Protein AF-A0A5Q2RJ73-F1 (afdb_monomer_lite)

Secondary structure (DSSP, 8-state):
-PPPPPP-PPPPPHHHHHHTSPPHHHHHHHHH--TTHHHHHHHHHHTT---EEEEETT-SSS-HHHHHHHHHHHTPEEEEETT--TTHHHH-TTHHHHHHHHHHTTHHHHHHHTT-SS-GGGGS-TT-THHHHTSTT-----------EEEEPPTT------

Organism: NCBI:txid2789776

Structu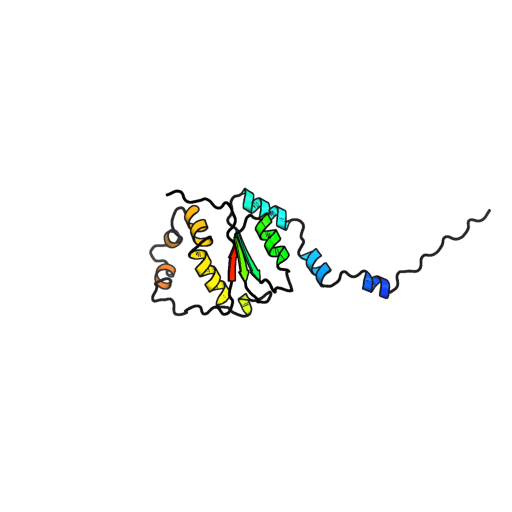re (mmCIF, N/CA/C/O backbone):
data_AF-A0A5Q2RJ73-F1
#
_entry.id   AF-A0A5Q2RJ73-F1
#
loop_
_atom_site.group_PDB
_atom_site.id
_atom_site.type_symbol
_atom_site.label_atom_id
_atom_site.label_alt_i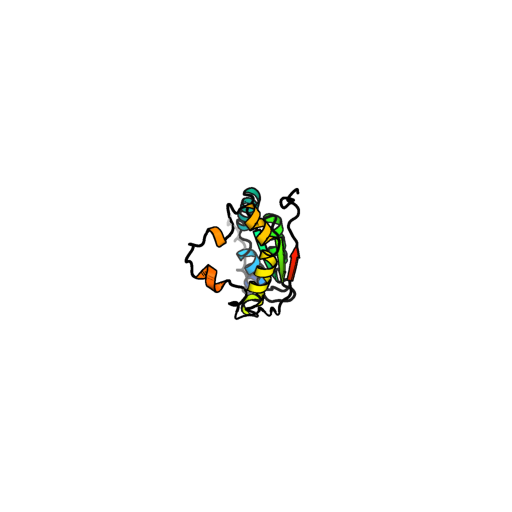d
_atom_site.label_comp_id
_atom_site.label_asym_id
_atom_site.label_entity_id
_atom_site.label_seq_id
_atom_site.pdbx_PDB_ins_code
_atom_site.Cartn_x
_atom_site.Cartn_y
_atom_site.Cartn_z
_atom_site.occupancy
_atom_site.B_iso_or_equiv
_atom_site.auth_seq_id
_atom_site.auth_comp_id
_atom_site.auth_asym_id
_atom_site.auth_atom_id
_atom_site.pdbx_PDB_model_num
ATOM 1 N N . MET A 1 1 ? 6.912 58.908 -46.996 1.00 45.75 1 MET A N 1
ATOM 2 C CA . MET A 1 1 ? 7.470 58.265 -45.788 1.00 45.75 1 MET A CA 1
ATOM 3 C C . MET A 1 1 ? 6.851 56.877 -45.712 1.00 45.75 1 MET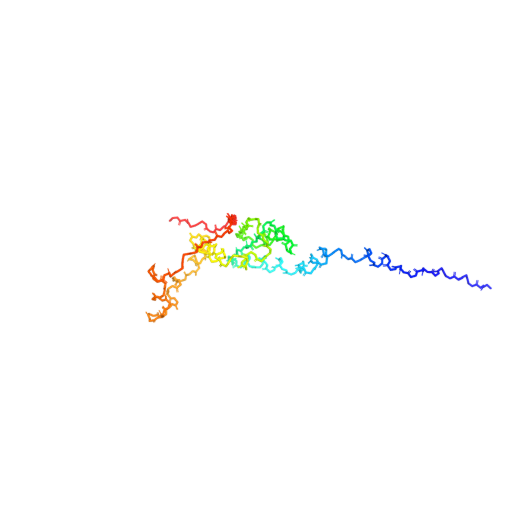 A C 1
ATOM 5 O O . MET A 1 1 ? 5.671 56.775 -45.414 1.00 45.75 1 MET A O 1
ATOM 9 N N . THR A 1 2 ? 7.576 55.846 -46.139 1.00 44.38 2 THR A N 1
ATOM 10 C CA . THR A 1 2 ? 7.069 54.466 -46.273 1.00 44.38 2 THR A CA 1
ATOM 11 C C . THR A 1 2 ? 7.603 53.639 -45.098 1.00 44.38 2 THR A C 1
ATOM 13 O O . THR A 1 2 ? 8.807 53.716 -44.849 1.00 44.38 2 THR A O 1
ATOM 16 N N . PRO A 1 3 ? 6.771 52.898 -44.342 1.00 53.66 3 PRO A N 1
ATOM 17 C CA . PRO A 1 3 ? 7.258 52.113 -43.210 1.00 53.66 3 PRO A CA 1
ATOM 18 C C . PRO A 1 3 ? 8.069 50.899 -43.683 1.00 53.66 3 PRO A C 1
ATOM 20 O O . PRO A 1 3 ? 7.736 50.262 -44.682 1.00 53.66 3 PRO A O 1
ATOM 23 N N . ALA A 1 4 ? 9.153 50.604 -42.962 1.00 60.66 4 ALA A N 1
ATOM 24 C CA . ALA A 1 4 ? 10.027 49.463 -43.217 1.00 60.66 4 ALA A CA 1
ATOM 25 C C . ALA A 1 4 ? 9.309 48.125 -42.926 1.00 60.66 4 ALA A C 1
ATOM 27 O O . ALA A 1 4 ? 8.481 48.070 -42.012 1.00 60.66 4 ALA A O 1
ATOM 28 N N . PRO A 1 5 ? 9.614 47.042 -43.666 1.00 56.16 5 PRO A N 1
ATOM 29 C CA . PRO A 1 5 ? 8.984 45.743 -43.451 1.00 56.16 5 PRO A CA 1
ATOM 30 C C . PRO A 1 5 ? 9.424 45.116 -42.119 1.00 56.16 5 PRO A C 1
ATOM 32 O O . PRO A 1 5 ? 10.607 45.120 -41.776 1.00 56.16 5 PRO A O 1
ATOM 35 N N . SER A 1 6 ? 8.468 44.561 -41.369 1.00 62.06 6 SER A N 1
ATOM 36 C CA . SER A 1 6 ? 8.733 43.810 -40.136 1.00 62.06 6 SER A CA 1
ATOM 37 C C . SER A 1 6 ? 9.515 42.518 -40.423 1.00 62.06 6 SER A C 1
ATOM 39 O O . SER A 1 6 ? 9.253 41.869 -41.438 1.00 62.06 6 SER A O 1
ATOM 41 N N . PRO A 1 7 ? 10.444 42.101 -39.541 1.00 55.81 7 PRO A N 1
ATOM 42 C CA . PRO A 1 7 ? 11.188 40.863 -39.733 1.00 55.81 7 PRO A CA 1
ATOM 43 C C . PRO A 1 7 ? 10.255 39.654 -39.589 1.00 55.81 7 PRO A C 1
ATOM 45 O O . PRO A 1 7 ? 9.626 39.453 -38.550 1.00 55.81 7 PRO A O 1
ATOM 48 N N . ALA A 1 8 ? 10.170 38.842 -40.642 1.00 60.22 8 ALA A N 1
ATOM 49 C CA . ALA A 1 8 ? 9.478 37.562 -40.611 1.00 60.22 8 ALA A CA 1
ATOM 50 C C . ALA A 1 8 ? 10.304 36.567 -39.784 1.00 60.22 8 ALA A C 1
ATOM 52 O O . ALA A 1 8 ? 11.406 36.186 -40.180 1.00 60.22 8 ALA A O 1
ATOM 53 N N . TRP A 1 9 ? 9.787 36.158 -38.625 1.00 64.19 9 TRP A N 1
ATOM 54 C CA . TRP A 1 9 ? 10.403 35.092 -37.841 1.00 64.19 9 TRP A CA 1
ATOM 55 C C . TRP A 1 9 ? 10.222 33.764 -38.590 1.00 64.19 9 TRP A C 1
ATOM 57 O O . TRP A 1 9 ? 9.088 33.439 -38.959 1.00 64.19 9 TRP A O 1
ATOM 67 N N . PRO A 1 10 ? 11.290 32.990 -38.855 1.00 72.00 10 PRO A N 1
ATOM 68 C CA . PRO A 1 10 ? 11.139 31.707 -39.524 1.00 72.00 10 PRO A CA 1
ATOM 69 C C . PRO A 1 10 ? 10.312 30.758 -38.642 1.00 72.00 10 PRO A C 1
ATOM 71 O O . PRO A 1 10 ? 10.486 30.751 -37.418 1.00 72.00 10 PRO A O 1
ATOM 74 N N . PRO A 1 11 ? 9.403 29.954 -39.222 1.00 63.59 11 PRO A N 1
ATOM 75 C CA . PRO A 1 11 ? 8.636 28.995 -38.442 1.00 63.59 11 PRO A CA 1
ATOM 76 C C . PRO A 1 11 ? 9.588 27.987 -37.775 1.00 63.59 11 PRO A C 1
ATOM 78 O O . PRO A 1 11 ? 10.583 27.594 -38.389 1.00 63.59 11 PRO A O 1
ATOM 81 N N . PRO A 1 12 ? 9.296 27.549 -36.536 1.00 66.81 12 PRO A N 1
ATOM 82 C CA . PRO A 1 12 ? 10.148 26.609 -35.820 1.00 66.81 12 PRO A CA 1
ATOM 83 C C . PRO A 1 12 ? 10.324 25.325 -36.630 1.00 66.81 12 PRO A C 1
ATOM 85 O O . PRO A 1 12 ? 9.349 24.763 -37.150 1.00 66.81 12 PRO A O 1
ATOM 88 N N . SER A 1 13 ? 11.574 24.872 -36.722 1.00 76.19 13 SER A N 1
ATOM 89 C CA . SER A 1 13 ? 11.938 23.685 -37.486 1.00 76.19 13 SER A CA 1
ATOM 90 C C . SER A 1 13 ? 11.374 22.419 -36.832 1.00 76.19 13 SER A C 1
ATOM 92 O O . SER A 1 13 ? 11.052 22.393 -35.642 1.00 76.19 13 SER A O 1
ATOM 94 N N . LEU A 1 14 ? 11.278 21.330 -37.598 1.00 59.94 14 LEU A N 1
ATOM 95 C CA . LEU A 1 14 ? 10.864 20.023 -37.071 1.00 59.94 14 LEU A CA 1
ATOM 96 C C . LEU A 1 14 ? 11.743 19.584 -35.879 1.00 59.94 14 LEU A C 1
ATOM 98 O O . LEU A 1 14 ? 11.241 19.008 -34.918 1.00 59.94 14 LEU A O 1
ATOM 102 N N . GLY A 1 15 ? 13.040 19.913 -35.914 1.00 69.56 15 GLY A N 1
ATOM 103 C CA . GLY A 1 15 ? 13.981 19.633 -34.829 1.00 69.56 15 GLY A CA 1
ATOM 104 C C . GLY A 1 15 ? 13.713 20.447 -33.561 1.00 69.56 15 GLY A C 1
ATOM 105 O O . GLY A 1 15 ? 13.882 19.929 -32.460 1.00 69.56 15 GLY A O 1
ATOM 106 N N . ASP A 1 16 ? 13.236 21.686 -33.697 1.00 69.06 16 ASP A N 1
ATOM 107 C CA . ASP A 1 16 ? 12.844 22.513 -32.548 1.00 69.06 16 ASP A CA 1
ATOM 108 C C . ASP A 1 16 ? 11.559 21.988 -31.907 1.00 69.06 16 ASP A C 1
ATOM 110 O O . ASP A 1 16 ? 11.456 21.946 -30.683 1.00 69.06 16 ASP A O 1
ATOM 114 N N . ARG A 1 17 ? 10.625 21.480 -32.723 1.00 58.91 17 ARG A N 1
ATOM 115 C CA . ARG A 1 17 ? 9.406 20.815 -32.236 1.00 58.91 17 ARG A CA 1
ATOM 116 C C . ARG A 1 17 ? 9.705 19.495 -31.524 1.00 58.91 17 ARG A C 1
ATOM 118 O O . ARG A 1 17 ? 9.077 19.194 -30.516 1.00 58.91 17 ARG A O 1
ATOM 125 N N . LEU A 1 18 ? 10.685 18.732 -32.012 1.00 56.47 18 LEU A N 1
ATOM 126 C CA . LEU A 1 18 ? 11.136 17.492 -31.373 1.00 56.47 18 LEU A CA 1
ATOM 127 C C . LEU A 1 18 ? 11.844 17.748 -30.034 1.00 56.47 18 LEU A C 1
ATOM 129 O O . LEU A 1 18 ? 11.658 16.973 -29.103 1.00 56.47 18 LEU A O 1
ATOM 133 N N . ARG A 1 19 ? 12.605 18.844 -29.904 1.00 62.59 19 ARG A N 1
ATOM 134 C CA . ARG A 1 19 ? 13.234 19.248 -28.630 1.00 62.59 19 ARG A CA 1
ATOM 135 C C . ARG A 1 19 ? 12.259 19.880 -27.634 1.00 62.59 19 ARG A C 1
ATOM 137 O O . ARG A 1 19 ? 12.551 19.882 -26.443 1.00 62.59 19 ARG A O 1
ATOM 144 N N . SER A 1 20 ? 11.125 20.407 -28.100 1.00 61.09 20 SER A N 1
ATOM 145 C CA . SER A 1 20 ? 10.063 20.931 -27.232 1.00 61.09 20 SER A CA 1
ATOM 146 C C . SER A 1 20 ? 9.085 19.866 -26.736 1.00 61.09 20 SER A C 1
ATOM 148 O O . SER A 1 20 ? 8.243 20.172 -25.894 1.00 61.09 20 SER A O 1
ATOM 150 N N . LEU A 1 21 ? 9.150 18.637 -27.262 1.00 51.84 21 LEU A N 1
ATOM 151 C CA . LEU A 1 21 ? 8.362 17.539 -26.716 1.00 51.84 21 LEU A CA 1
ATOM 152 C C . LEU A 1 21 ? 8.941 17.184 -25.341 1.00 51.84 21 LEU A C 1
ATOM 154 O O . LEU A 1 21 ? 10.139 16.893 -25.256 1.00 51.84 21 LEU A O 1
ATOM 158 N N . PRO A 1 22 ? 8.137 17.210 -24.262 1.00 53.84 22 PRO A N 1
ATOM 159 C CA . PRO A 1 22 ? 8.598 16.708 -22.980 1.00 53.84 22 PRO A CA 1
ATOM 160 C C . PRO A 1 22 ? 9.088 15.275 -23.186 1.00 53.84 22 PRO A C 1
ATOM 162 O O . PRO A 1 22 ? 8.451 14.486 -23.889 1.00 53.84 22 PRO A O 1
ATOM 165 N N . SER A 1 23 ? 10.247 14.949 -22.608 1.00 61.66 23 SER A N 1
ATOM 166 C CA . SER A 1 23 ? 10.738 13.575 -22.614 1.00 61.66 23 SER A CA 1
ATOM 167 C C . SER A 1 23 ? 9.616 12.656 -22.115 1.00 61.66 23 SER A C 1
ATOM 169 O O . SER A 1 23 ? 8.826 13.062 -21.262 1.00 61.66 23 SER A O 1
ATOM 171 N N . LEU A 1 24 ? 9.503 11.435 -22.646 1.00 53.59 24 LEU A N 1
ATOM 172 C CA . LEU A 1 24 ? 8.465 10.484 -22.215 1.00 53.59 24 LEU A CA 1
ATOM 173 C C . LEU A 1 24 ? 8.318 10.390 -20.675 1.00 53.59 24 LEU A C 1
ATOM 175 O O . LEU A 1 24 ? 7.180 10.385 -20.209 1.00 53.59 24 LEU A O 1
ATOM 179 N N . PRO A 1 25 ? 9.406 10.448 -19.872 1.00 55.19 25 PRO A N 1
ATOM 180 C CA . PRO A 1 25 ? 9.312 10.588 -18.418 1.00 55.19 25 PRO A CA 1
ATOM 181 C C . PRO A 1 25 ? 8.595 11.865 -17.950 1.00 55.19 25 PRO A C 1
ATOM 183 O O . PRO A 1 25 ? 7.737 11.796 -17.082 1.00 55.19 25 PRO A O 1
ATOM 186 N N . ALA A 1 26 ? 8.894 13.032 -18.525 1.00 53.62 26 ALA A N 1
ATOM 187 C CA . ALA A 1 26 ? 8.282 14.309 -18.151 1.00 53.62 26 ALA A CA 1
ATOM 188 C C . ALA A 1 26 ? 6.798 14.406 -18.543 1.00 53.62 26 ALA A C 1
ATOM 190 O O . ALA A 1 26 ? 6.006 14.981 -17.800 1.00 53.62 26 ALA A O 1
ATOM 191 N N . ALA A 1 27 ? 6.405 13.823 -19.679 1.00 50.75 27 ALA A N 1
ATOM 192 C CA . ALA A 1 27 ? 5.003 13.758 -20.090 1.00 50.75 27 ALA A CA 1
ATOM 193 C C . ALA A 1 27 ? 4.178 12.857 -19.150 1.00 50.75 27 ALA A C 1
ATOM 195 O O . ALA A 1 27 ? 3.065 13.218 -18.766 1.00 50.75 27 ALA A O 1
ATOM 196 N N . PHE A 1 28 ? 4.746 11.726 -18.713 1.00 54.34 28 PHE A N 1
ATOM 197 C CA . PHE A 1 28 ? 4.137 10.860 -17.698 1.00 54.34 28 PHE A CA 1
ATOM 198 C C . PHE A 1 28 ? 4.064 11.543 -16.326 1.00 54.34 28 PHE A C 1
ATOM 200 O O . PHE A 1 28 ? 3.003 11.551 -15.708 1.00 54.34 28 PHE A O 1
ATOM 207 N N . VAL A 1 29 ? 5.142 12.199 -15.885 1.00 54.62 29 VAL A N 1
ATOM 208 C CA . VAL A 1 29 ? 5.180 12.974 -14.631 1.00 54.62 29 VAL A CA 1
ATOM 209 C C . VAL A 1 29 ? 4.140 14.096 -14.623 1.00 54.62 29 VAL A C 1
ATOM 211 O O . VAL A 1 29 ? 3.449 14.267 -13.625 1.00 54.62 29 VAL A O 1
ATOM 214 N N . ALA A 1 30 ? 3.972 14.831 -15.725 1.00 50.47 30 ALA A N 1
ATOM 215 C CA . ALA A 1 30 ? 2.964 15.889 -15.827 1.00 50.47 30 ALA A CA 1
ATOM 216 C C . ALA A 1 30 ? 1.519 15.355 -15.840 1.00 50.47 30 ALA A C 1
ATOM 218 O O . ALA A 1 30 ? 0.608 16.063 -15.428 1.00 50.47 30 ALA A O 1
ATOM 219 N N . THR A 1 31 ? 1.312 14.115 -16.295 1.00 48.09 31 THR A N 1
ATOM 220 C CA . THR A 1 31 ? -0.010 13.462 -16.324 1.00 48.09 31 THR A CA 1
ATOM 221 C C . THR A 1 31 ? -0.365 12.831 -14.972 1.00 48.09 31 THR A C 1
ATOM 223 O O . THR A 1 31 ? -1.530 12.805 -14.591 1.00 48.09 31 THR A O 1
ATOM 226 N N . ILE A 1 32 ? 0.634 12.340 -14.232 1.00 51.16 32 ILE A N 1
ATOM 227 C CA . ILE A 1 32 ? 0.468 11.742 -12.895 1.00 51.16 32 ILE A CA 1
ATOM 228 C C . ILE A 1 32 ? 0.445 12.819 -11.800 1.00 51.16 32 ILE A C 1
ATOM 230 O O . ILE A 1 32 ? -0.219 12.650 -10.779 1.00 51.16 32 ILE A O 1
ATOM 234 N N . GLY A 1 33 ? 1.122 13.948 -12.021 1.00 51.75 33 GLY A N 1
ATOM 235 C CA . GLY A 1 33 ? 1.070 15.140 -11.179 1.00 51.75 33 GLY A CA 1
ATOM 236 C C . GLY A 1 33 ? -0.231 15.923 -11.346 1.00 51.75 33 GLY A C 1
ATOM 237 O O . GLY A 1 33 ? -0.195 17.117 -11.636 1.00 51.75 33 GLY A O 1
ATOM 238 N N . ASP A 1 34 ? -1.384 15.272 -11.187 1.00 53.00 34 ASP A N 1
ATOM 239 C CA . ASP A 1 34 ? -2.638 15.999 -11.010 1.00 53.00 34 ASP A CA 1
ATOM 240 C C . ASP A 1 34 ? -2.553 16.781 -9.692 1.00 53.00 34 ASP A C 1
ATOM 242 O O . ASP A 1 34 ? -2.455 16.202 -8.610 1.00 53.00 34 ASP A O 1
ATOM 246 N N . GLN A 1 35 ? -2.587 18.112 -9.772 1.00 51.03 35 GLN A N 1
ATOM 247 C CA . GLN A 1 35 ? -2.404 19.025 -8.635 1.00 51.03 35 GLN A CA 1
ATOM 248 C C . GLN A 1 35 ? -3.490 18.888 -7.539 1.00 51.03 35 GLN A C 1
ATOM 250 O O . GLN A 1 35 ? -3.441 19.591 -6.530 1.00 51.03 35 GLN A O 1
ATOM 255 N N . GLY A 1 36 ? -4.458 17.976 -7.697 1.00 60.75 36 GLY A N 1
ATOM 256 C CA . GLY A 1 36 ? -5.487 17.650 -6.710 1.00 60.75 36 GLY A CA 1
ATOM 257 C C . GLY A 1 36 ? -5.221 16.411 -5.843 1.00 60.75 36 GLY A C 1
ATOM 258 O O . GLY A 1 36 ? -5.893 16.254 -4.819 1.00 60.75 36 GLY A O 1
ATOM 259 N N . SER A 1 37 ? -4.274 15.529 -6.195 1.00 74.50 37 SER A N 1
ATOM 260 C CA . SER A 1 37 ? -4.041 14.281 -5.442 1.00 74.50 37 SER A CA 1
ATOM 261 C C . SER A 1 37 ? -3.568 14.562 -4.017 1.00 74.50 37 SER A C 1
ATOM 263 O O . SER A 1 37 ? -4.140 14.052 -3.055 1.00 74.50 37 SER A O 1
ATOM 265 N N . ASP A 1 38 ? -2.599 15.459 -3.864 1.00 83.88 38 ASP A N 1
ATOM 266 C CA . ASP A 1 38 ? -2.038 15.828 -2.568 1.00 83.88 38 ASP A CA 1
ATOM 267 C C . ASP A 1 38 ? -3.069 16.471 -1.638 1.00 83.88 38 ASP A C 1
ATOM 269 O O . ASP A 1 38 ? -3.049 16.243 -0.428 1.00 83.88 38 ASP A O 1
ATOM 273 N N . GLN A 1 39 ? -3.984 17.279 -2.185 1.00 87.62 39 GLN A N 1
ATOM 274 C CA . GLN A 1 39 ? -5.056 17.882 -1.396 1.00 87.62 39 GLN A CA 1
ATOM 275 C C . GLN A 1 39 ? -6.020 16.812 -0.873 1.00 87.62 39 GLN A C 1
ATOM 277 O O . GLN A 1 39 ? -6.409 16.865 0.291 1.00 87.62 39 GLN A O 1
ATOM 282 N N . ARG A 1 40 ? -6.362 15.813 -1.696 1.00 91.00 40 ARG A N 1
ATOM 283 C CA . ARG A 1 40 ? -7.204 14.682 -1.275 1.00 91.00 40 ARG A CA 1
ATOM 284 C C . ARG A 1 40 ? -6.505 13.815 -0.229 1.00 91.00 40 ARG A C 1
ATOM 286 O O . ARG A 1 40 ? -7.136 13.437 0.750 1.00 91.00 40 ARG A O 1
ATOM 293 N N . LEU A 1 41 ? -5.209 13.552 -0.391 1.00 92.69 41 LEU A N 1
ATOM 294 C CA . LEU A 1 41 ? -4.412 12.806 0.588 1.00 92.69 41 LEU A CA 1
ATOM 295 C C . LEU A 1 41 ? -4.337 13.539 1.934 1.00 92.69 41 LEU A C 1
ATOM 297 O O . LEU A 1 41 ? -4.552 12.930 2.979 1.00 92.69 41 LEU A O 1
ATOM 301 N N . ARG A 1 42 ? -4.131 14.862 1.916 1.00 93.75 42 ARG A N 1
ATOM 302 C CA . ARG A 1 42 ? -4.195 15.685 3.133 1.00 93.75 42 ARG A CA 1
ATOM 303 C C . ARG A 1 42 ? -5.585 15.674 3.770 1.00 93.75 42 ARG A C 1
ATOM 305 O O . ARG A 1 42 ? -5.673 15.563 4.986 1.00 93.75 42 ARG A O 1
ATOM 312 N N . ALA A 1 43 ? -6.651 15.710 2.973 1.00 93.69 43 ALA A N 1
ATOM 313 C CA . ALA A 1 43 ? -8.016 15.611 3.487 1.00 93.69 43 ALA A CA 1
ATOM 314 C C . ALA A 1 43 ? -8.290 14.252 4.162 1.00 93.69 43 ALA A C 1
ATOM 316 O O . ALA A 1 43 ? -8.936 14.215 5.206 1.00 93.69 43 ALA A O 1
ATOM 317 N N . LEU A 1 44 ? -7.764 13.143 3.622 1.00 92.00 44 LEU A N 1
ATOM 318 C CA . LEU A 1 44 ? -7.837 11.827 4.277 1.00 92.00 44 LEU A CA 1
ATOM 319 C C . LEU A 1 44 ? -7.131 11.842 5.636 1.00 92.00 44 LEU A C 1
ATOM 321 O O . LEU A 1 44 ? -7.691 11.361 6.620 1.00 92.00 44 LEU A O 1
ATOM 325 N N . ARG A 1 45 ? -5.943 12.453 5.702 1.00 93.06 45 ARG A N 1
ATOM 326 C CA . ARG A 1 45 ? -5.201 12.630 6.955 1.00 93.06 45 ARG A CA 1
ATOM 327 C C . ARG A 1 45 ? -5.989 13.441 7.981 1.00 93.06 45 ARG A C 1
ATOM 329 O O . ARG A 1 45 ? -6.107 13.026 9.127 1.00 93.06 45 ARG A O 1
ATOM 336 N N . GLU A 1 46 ? -6.530 14.589 7.574 1.00 93.75 46 GLU A N 1
ATOM 337 C CA . GLU A 1 46 ? -7.324 15.480 8.433 1.00 93.75 46 GLU A CA 1
ATOM 338 C C . GLU A 1 46 ? -8.604 14.804 8.941 1.00 93.75 46 GLU A C 1
ATOM 340 O O . GLU A 1 46 ? -8.991 14.997 10.091 1.00 93.75 46 GLU A O 1
ATOM 345 N N . ALA A 1 47 ? -9.222 13.956 8.118 1.00 91.00 47 ALA A N 1
ATOM 346 C CA . ALA A 1 47 ? -10.360 13.127 8.505 1.00 91.00 47 ALA A CA 1
ATOM 347 C C . ALA A 1 47 ? -9.969 11.909 9.367 1.00 91.00 47 ALA A C 1
ATOM 349 O O . ALA A 1 47 ? -10.842 11.137 9.767 1.00 91.00 47 ALA A O 1
ATOM 350 N N . GLY A 1 48 ? -8.676 11.709 9.640 1.00 88.06 48 GLY A N 1
ATOM 351 C CA . GLY A 1 48 ? -8.169 10.566 10.388 1.00 88.06 48 GLY A CA 1
ATOM 352 C C . GLY A 1 48 ? -8.457 9.237 9.693 1.00 88.06 48 GLY A C 1
ATOM 353 O O . GLY A 1 4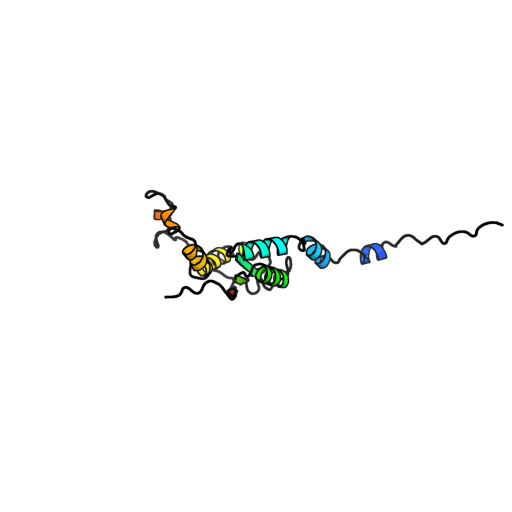8 ? -8.733 8.252 10.373 1.00 88.06 48 GLY A O 1
ATOM 354 N N . VAL A 1 49 ? -8.455 9.186 8.360 1.00 88.56 49 VAL A N 1
ATOM 355 C CA . VAL A 1 49 ? -8.607 7.938 7.600 1.00 88.56 49 VAL A CA 1
ATOM 356 C C . VAL A 1 49 ? -7.238 7.253 7.501 1.00 88.56 49 VAL A C 1
ATOM 358 O O . VAL A 1 49 ? -6.296 7.884 7.027 1.00 88.56 49 VAL A O 1
ATOM 361 N N . PRO A 1 50 ? -7.089 5.982 7.919 1.00 88.56 50 PRO A N 1
ATOM 362 C CA . PRO A 1 50 ? -5.849 5.235 7.740 1.00 88.56 50 PRO A CA 1
ATOM 363 C C . PRO A 1 50 ? -5.572 5.032 6.262 1.00 88.56 50 PRO A C 1
ATOM 365 O O . PRO A 1 50 ? -6.449 4.605 5.511 1.00 88.56 50 PRO A O 1
ATOM 368 N N . VAL A 1 51 ? -4.338 5.304 5.860 1.00 92.31 51 VAL A N 1
ATOM 369 C CA . VAL A 1 51 ? -3.884 5.103 4.490 1.00 92.31 51 VAL A CA 1
ATOM 370 C C . VAL A 1 51 ? -2.635 4.237 4.526 1.00 92.31 51 VAL A C 1
ATOM 372 O O . VAL A 1 51 ? -1.752 4.428 5.364 1.00 92.31 51 VAL A O 1
ATOM 375 N N . ILE A 1 52 ? -2.576 3.289 3.598 1.00 93.56 52 ILE A N 1
ATOM 376 C CA . ILE A 1 52 ? -1.392 2.487 3.312 1.00 93.56 52 ILE A CA 1
ATOM 377 C C . ILE A 1 52 ? -1.029 2.751 1.857 1.00 93.56 52 ILE A C 1
ATOM 379 O O . ILE A 1 52 ? -1.876 2.635 0.971 1.00 93.56 52 ILE A O 1
ATOM 383 N N . VAL A 1 53 ? 0.221 3.125 1.611 1.00 95.06 53 VAL A N 1
ATOM 384 C CA . VAL A 1 53 ? 0.764 3.321 0.266 1.00 95.06 53 VAL A CA 1
ATOM 385 C C . VAL A 1 53 ? 1.698 2.157 -0.023 1.00 95.06 53 VAL A C 1
ATOM 387 O O . VAL A 1 53 ? 2.744 2.059 0.601 1.00 95.06 53 VAL A O 1
ATOM 390 N N . GLY A 1 54 ? 1.328 1.272 -0.947 1.00 94.38 54 GLY A N 1
ATOM 391 C CA . GLY A 1 54 ? 2.185 0.175 -1.403 1.00 94.38 54 GLY A CA 1
ATOM 392 C C . GLY A 1 54 ? 2.839 0.513 -2.737 1.00 94.38 54 GLY A C 1
ATOM 393 O O . GLY A 1 54 ? 2.126 0.816 -3.693 1.00 94.38 54 GLY A O 1
ATOM 394 N N . HIS A 1 55 ? 4.170 0.469 -2.821 1.00 96.50 55 HIS A N 1
ATOM 395 C CA . HIS A 1 55 ? 4.889 0.806 -4.053 1.00 96.50 55 HIS A CA 1
ATOM 396 C C . HIS A 1 55 ? 6.211 0.065 -4.197 1.00 96.50 55 HIS A C 1
ATOM 398 O O . HIS A 1 55 ? 6.877 -0.196 -3.202 1.00 96.50 55 HIS A O 1
ATOM 404 N N . SER A 1 56 ? 6.651 -0.218 -5.427 1.00 96.00 56 SER A N 1
ATOM 405 C CA . SER A 1 56 ? 7.982 -0.799 -5.628 1.00 96.00 56 SER A CA 1
ATOM 406 C C . SER A 1 56 ? 9.079 0.253 -5.800 1.00 96.00 56 SER A C 1
ATOM 408 O O . SER A 1 56 ? 8.908 1.252 -6.498 1.00 96.00 56 SER A O 1
ATOM 410 N N . ASN A 1 57 ? 10.258 0.004 -5.222 1.00 94.75 57 ASN A N 1
ATOM 411 C CA . ASN A 1 57 ? 11.417 0.890 -5.368 1.00 94.75 57 ASN A CA 1
ATOM 412 C C . ASN A 1 57 ? 12.090 0.845 -6.757 1.00 94.75 57 ASN A C 1
ATOM 414 O O . ASN A 1 57 ? 12.962 1.675 -7.025 1.00 94.75 57 ASN A O 1
ATOM 418 N N . ARG A 1 58 ? 11.690 -0.076 -7.647 1.00 94.44 58 ARG A N 1
ATOM 419 C CA . ARG A 1 58 ? 12.171 -0.167 -9.041 1.00 94.44 58 ARG A CA 1
ATOM 420 C C . ARG A 1 58 ? 11.091 0.090 -10.092 1.00 94.44 58 ARG A C 1
ATOM 422 O O . ARG A 1 58 ? 11.316 -0.157 -11.276 1.00 94.44 58 ARG A O 1
ATOM 429 N N . ASP A 1 59 ? 9.953 0.640 -9.686 1.00 92.25 59 ASP A N 1
ATOM 430 C CA . ASP A 1 59 ? 8.902 1.037 -10.614 1.00 92.25 59 ASP A CA 1
ATOM 431 C C . ASP A 1 59 ? 9.370 2.182 -11.539 1.00 92.25 59 ASP A C 1
ATOM 433 O O . ASP A 1 59 ? 9.720 3.281 -11.098 1.00 92.25 59 ASP A O 1
ATOM 437 N N . LEU A 1 60 ? 9.383 1.897 -12.844 1.00 88.25 60 LEU A N 1
ATOM 438 C CA . LEU A 1 60 ? 9.766 2.839 -13.898 1.00 88.25 60 LEU A CA 1
ATOM 439 C C . LEU A 1 60 ? 8.573 3.585 -14.509 1.00 88.25 60 LEU A C 1
ATOM 441 O O . LEU A 1 60 ? 8.784 4.594 -15.184 1.00 88.25 60 LEU A O 1
ATOM 445 N N . ALA A 1 61 ? 7.347 3.104 -14.293 1.00 86.62 61 ALA A N 1
ATOM 446 C CA . ALA A 1 61 ? 6.126 3.753 -14.758 1.00 86.62 61 ALA A CA 1
ATOM 447 C C . ALA A 1 61 ? 5.721 4.886 -13.810 1.00 86.62 61 ALA A C 1
ATOM 449 O O . ALA A 1 61 ? 5.406 5.988 -14.259 1.00 86.62 61 ALA A O 1
ATOM 450 N N . ILE A 1 62 ? 5.792 4.633 -12.500 1.00 84.69 62 ILE A N 1
ATOM 451 C CA . ILE A 1 62 ? 5.565 5.632 -11.457 1.00 84.69 62 ILE A CA 1
ATOM 452 C C . ILE A 1 62 ? 6.741 5.591 -10.493 1.00 84.69 62 ILE A C 1
ATOM 454 O O . ILE A 1 62 ? 6.978 4.607 -9.802 1.00 84.69 62 ILE A O 1
ATOM 458 N N . TRP A 1 63 ? 7.507 6.674 -10.438 1.00 89.88 63 TRP A N 1
ATOM 459 C CA . TRP A 1 63 ? 8.741 6.667 -9.664 1.00 89.88 63 TRP A CA 1
ATOM 460 C C . TRP A 1 63 ? 8.473 6.638 -8.157 1.00 89.88 63 TRP A C 1
ATOM 462 O O . TRP A 1 63 ? 7.624 7.367 -7.643 1.00 89.88 63 TRP A O 1
ATOM 472 N N . TYR A 1 64 ? 9.288 5.866 -7.437 1.00 91.88 64 TYR A N 1
ATOM 473 C CA . TYR A 1 64 ? 9.213 5.699 -5.983 1.00 91.88 64 TYR A CA 1
ATOM 474 C C . TYR A 1 64 ? 9.128 7.007 -5.157 1.00 91.88 64 TYR A C 1
ATOM 476 O O . TYR A 1 64 ? 8.379 7.038 -4.177 1.00 91.88 64 TYR A O 1
ATOM 484 N N . PRO A 1 65 ? 9.785 8.131 -5.524 1.00 92.12 65 PRO A N 1
ATOM 485 C CA . PRO A 1 65 ? 9.604 9.399 -4.815 1.00 92.12 65 PRO A CA 1
ATOM 486 C C . PRO A 1 65 ? 8.158 9.914 -4.777 1.00 92.12 65 PRO A C 1
ATOM 488 O O . PRO A 1 65 ? 7.794 10.574 -3.805 1.00 92.12 65 PRO A O 1
ATOM 491 N N . PHE A 1 66 ? 7.322 9.598 -5.774 1.00 90.75 66 PHE A N 1
ATOM 492 C CA . PHE A 1 66 ? 5.903 9.969 -5.746 1.00 90.75 66 PHE A CA 1
ATOM 493 C C . PHE A 1 66 ? 5.140 9.198 -4.672 1.00 90.75 66 PHE A C 1
ATOM 495 O O . PHE A 1 66 ? 4.347 9.798 -3.953 1.00 90.75 66 PHE A O 1
ATOM 502 N N . ALA A 1 67 ? 5.430 7.907 -4.494 1.00 92.62 67 ALA A N 1
ATOM 503 C CA . ALA A 1 67 ? 4.849 7.115 -3.413 1.00 92.62 67 ALA A CA 1
ATOM 504 C C . ALA A 1 67 ? 5.252 7.663 -2.037 1.00 92.62 67 ALA A C 1
ATOM 506 O O . ALA A 1 67 ? 4.402 7.830 -1.164 1.00 92.62 67 ALA A O 1
ATOM 507 N N . ARG A 1 68 ? 6.524 8.048 -1.866 1.00 93.75 68 ARG A N 1
ATOM 508 C CA . ARG A 1 68 ? 6.988 8.713 -0.637 1.00 93.75 68 ARG A CA 1
ATOM 509 C C . ARG A 1 68 ? 6.281 10.047 -0.391 1.00 93.75 68 ARG A C 1
ATOM 511 O O . ARG A 1 68 ? 5.887 10.329 0.737 1.00 93.75 68 ARG A O 1
ATOM 518 N N . GLY A 1 69 ? 6.110 10.859 -1.436 1.00 92.25 69 GLY A N 1
ATOM 519 C CA . GLY A 1 69 ? 5.373 12.123 -1.362 1.00 92.25 69 GLY A CA 1
ATOM 520 C C . GLY A 1 69 ? 3.909 11.919 -0.971 1.00 92.25 69 GLY A C 1
ATOM 521 O O . GLY A 1 69 ? 3.417 12.588 -0.064 1.00 92.25 69 GLY A O 1
ATOM 522 N N . ALA A 1 70 ? 3.246 10.936 -1.584 1.00 92.44 70 ALA A N 1
ATOM 523 C CA . ALA A 1 70 ? 1.873 10.571 -1.263 1.00 92.44 70 ALA A CA 1
ATOM 524 C C . ALA A 1 70 ? 1.735 10.086 0.188 1.00 92.44 70 ALA A C 1
ATOM 526 O O . ALA A 1 70 ? 0.836 10.533 0.904 1.00 92.44 70 ALA A O 1
ATOM 527 N N . ALA A 1 71 ? 2.659 9.236 0.647 1.00 93.75 71 ALA A N 1
ATOM 528 C CA . ALA A 1 71 ? 2.668 8.753 2.021 1.00 93.75 71 ALA A CA 1
ATOM 529 C C . ALA A 1 71 ? 2.844 9.901 3.026 1.00 93.75 71 ALA A C 1
ATOM 531 O O . ALA A 1 71 ? 2.083 10.002 3.987 1.00 93.75 71 ALA A O 1
ATOM 532 N N . ALA A 1 72 ? 3.765 10.832 2.761 1.00 93.06 72 ALA A N 1
ATOM 533 C CA . ALA A 1 72 ? 3.961 12.015 3.595 1.00 93.06 72 ALA A CA 1
ATOM 534 C C . ALA A 1 72 ? 2.729 12.944 3.607 1.00 93.06 72 ALA A C 1
ATOM 536 O O . ALA A 1 72 ? 2.333 13.447 4.662 1.00 93.06 72 ALA A O 1
ATOM 537 N N . ALA A 1 73 ? 2.091 13.161 2.452 1.00 92.44 73 ALA A N 1
ATOM 538 C CA . ALA A 1 73 ? 0.892 13.992 2.348 1.00 92.44 73 ALA A CA 1
ATOM 539 C C . ALA A 1 73 ? -0.286 13.405 3.144 1.00 92.44 73 ALA A C 1
ATOM 541 O O . ALA A 1 73 ? -0.994 14.153 3.823 1.00 92.44 73 ALA A O 1
ATOM 542 N N . ALA A 1 74 ? -0.457 12.082 3.101 1.00 92.56 74 ALA A N 1
ATOM 543 C CA . ALA A 1 74 ? -1.508 11.364 3.818 1.00 92.56 74 ALA A CA 1
ATOM 544 C C . ALA A 1 74 ? -1.171 11.034 5.283 1.00 92.56 74 ALA A C 1
ATOM 546 O O . ALA A 1 74 ? -2.071 10.660 6.027 1.00 92.56 74 ALA A O 1
ATOM 547 N N . GLY A 1 75 ? 0.089 11.159 5.717 1.00 93.19 75 GLY A N 1
ATOM 548 C CA . GLY A 1 75 ? 0.515 10.584 7.001 1.00 93.19 75 GLY A CA 1
ATOM 549 C C . GLY A 1 75 ? 0.295 9.066 7.030 1.00 93.19 75 GLY A C 1
ATOM 550 O O . GLY A 1 75 ? -0.228 8.536 8.004 1.00 93.19 75 GLY A O 1
ATOM 551 N N . ALA A 1 76 ? 0.598 8.399 5.916 1.00 93.25 76 ALA A N 1
ATOM 552 C CA . ALA A 1 76 ? 0.301 6.992 5.669 1.00 93.25 76 ALA A CA 1
ATOM 553 C C . ALA A 1 76 ? 1.454 6.066 6.072 1.00 93.25 76 ALA A C 1
ATOM 555 O O . ALA A 1 76 ? 2.616 6.471 6.047 1.00 93.25 76 ALA A O 1
ATOM 556 N N . THR A 1 77 ? 1.133 4.796 6.334 1.00 94.94 77 THR A N 1
ATOM 557 C CA . THR A 1 77 ? 2.134 3.720 6.335 1.00 94.94 77 THR A CA 1
ATOM 558 C C . THR A 1 77 ? 2.609 3.493 4.898 1.00 94.94 77 THR A C 1
ATOM 560 O O . THR A 1 77 ? 1.788 3.301 3.997 1.00 94.94 77 THR A O 1
ATOM 563 N N . LEU A 1 78 ? 3.922 3.508 4.671 1.00 96.00 78 LEU A N 1
ATOM 564 C CA . LEU A 1 78 ? 4.531 3.216 3.374 1.00 96.00 78 LEU A CA 1
ATOM 565 C C . LEU A 1 78 ? 5.028 1.769 3.358 1.00 96.00 78 LEU A C 1
ATOM 567 O O . LEU A 1 78 ? 5.809 1.365 4.214 1.00 96.00 78 LEU A O 1
ATOM 571 N N . VAL A 1 79 ? 4.589 0.998 2.369 1.00 97.19 79 VAL A N 1
ATOM 572 C CA . VAL A 1 79 ? 5.047 -0.367 2.119 1.00 97.19 79 VAL A CA 1
ATOM 573 C C . VAL A 1 79 ? 5.859 -0.376 0.838 1.00 97.19 79 VAL A C 1
ATOM 575 O O . VAL A 1 79 ? 5.343 -0.069 -0.240 1.00 97.19 79 VAL A O 1
ATOM 578 N N . THR A 1 80 ? 7.134 -0.724 0.954 1.00 97.69 80 THR A N 1
ATOM 579 C CA . THR A 1 80 ? 8.061 -0.732 -0.176 1.00 97.69 80 THR A CA 1
ATOM 580 C C . THR A 1 80 ? 8.295 -2.150 -0.642 1.00 97.69 80 THR A C 1
ATOM 582 O O . THR A 1 80 ? 8.854 -2.944 0.101 1.00 97.69 80 THR A O 1
ATOM 585 N N . VAL A 1 81 ? 7.908 -2.464 -1.876 1.00 97.19 81 VAL A N 1
ATOM 586 C CA . VAL A 1 81 ? 8.185 -3.759 -2.508 1.00 97.19 81 VAL A CA 1
ATOM 587 C C . VAL A 1 81 ? 9.571 -3.723 -3.145 1.00 97.19 81 VAL A C 1
ATOM 589 O O . VAL A 1 81 ? 9.839 -2.938 -4.062 1.00 97.19 81 VAL A O 1
ATOM 592 N N . ASP A 1 82 ? 10.465 -4.579 -2.672 1.00 96.19 82 ASP A N 1
ATOM 593 C CA . ASP A 1 82 ? 11.870 -4.555 -3.050 1.00 96.19 82 ASP A CA 1
ATOM 594 C C . ASP A 1 82 ? 12.109 -5.133 -4.444 1.00 96.19 82 ASP A C 1
ATOM 596 O O . ASP A 1 82 ? 11.841 -6.300 -4.729 1.00 96.19 82 ASP A O 1
ATOM 600 N N . GLY A 1 83 ? 12.697 -4.315 -5.315 1.00 94.06 83 GLY A N 1
ATOM 601 C CA . GLY A 1 83 ? 13.279 -4.759 -6.575 1.00 94.06 83 GLY A CA 1
ATOM 602 C C . GLY A 1 83 ? 12.289 -5.110 -7.687 1.00 94.06 83 GLY A C 1
ATOM 603 O O . GLY A 1 83 ? 12.748 -5.557 -8.739 1.00 94.06 83 GLY A O 1
ATOM 604 N N . ALA A 1 84 ? 10.989 -4.912 -7.472 1.00 93.81 84 ALA A N 1
ATOM 605 C CA . ALA A 1 84 ? 9.923 -5.324 -8.379 1.00 93.81 84 ALA A CA 1
ATOM 606 C C . ALA A 1 84 ? 9.544 -4.255 -9.428 1.00 93.81 84 ALA A C 1
ATOM 608 O O . ALA A 1 84 ? 9.927 -3.087 -9.336 1.00 93.81 84 ALA A O 1
ATOM 609 N N . GLY A 1 85 ? 8.816 -4.665 -10.469 1.00 93.06 85 GLY A N 1
ATOM 610 C CA . GLY A 1 85 ? 8.287 -3.754 -11.486 1.00 93.06 85 GLY A CA 1
ATOM 611 C C . GLY A 1 85 ? 7.011 -3.025 -11.045 1.00 93.06 85 GLY A C 1
ATOM 612 O O . GLY A 1 85 ? 6.515 -3.202 -9.935 1.00 93.06 85 GLY A O 1
ATOM 613 N N . HIS A 1 86 ? 6.433 -2.224 -11.948 1.00 92.69 86 HIS A N 1
ATOM 614 C CA . HIS A 1 86 ? 5.141 -1.551 -11.722 1.00 92.69 86 HIS A CA 1
ATOM 615 C C . HIS A 1 86 ? 4.008 -2.550 -11.443 1.00 92.69 86 HIS A C 1
ATOM 617 O O . HIS A 1 86 ? 3.142 -2.332 -10.601 1.00 92.69 86 HIS A O 1
ATOM 623 N N . SER A 1 87 ? 4.028 -3.676 -12.156 1.00 92.69 87 SER A N 1
ATOM 624 C CA . SER A 1 87 ? 2.972 -4.686 -12.139 1.00 92.69 87 SER A CA 1
ATOM 625 C C . SER A 1 87 ? 3.367 -5.920 -11.330 1.00 92.69 87 SER A C 1
ATOM 627 O O . SER A 1 87 ? 2.965 -7.027 -11.670 1.00 92.69 87 SER A O 1
ATOM 629 N N . TRP A 1 88 ? 4.113 -5.734 -10.239 1.00 93.25 88 TRP A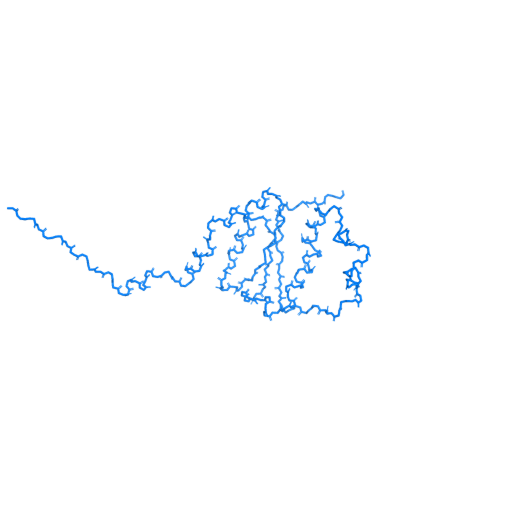 N 1
ATOM 630 C CA . TRP A 1 88 ? 4.585 -6.809 -9.356 1.00 93.25 88 TRP A CA 1
ATOM 631 C C . TRP A 1 88 ? 3.463 -7.732 -8.843 1.00 93.25 88 TRP A C 1
ATOM 633 O O . TRP A 1 88 ? 3.663 -8.924 -8.659 1.00 93.25 88 TRP A O 1
ATOM 643 N N . MET A 1 89 ? 2.242 -7.211 -8.702 1.00 91.69 89 MET A N 1
ATOM 644 C CA . MET A 1 89 ? 1.060 -7.996 -8.311 1.00 91.69 89 MET A CA 1
ATOM 645 C C . MET A 1 89 ? 0.603 -8.993 -9.390 1.00 91.69 89 MET A C 1
ATOM 647 O O . MET A 1 89 ? -0.087 -9.962 -9.090 1.00 91.69 89 MET A O 1
ATOM 651 N N . ILE A 1 90 ? 0.933 -8.720 -10.655 1.00 91.25 90 ILE A N 1
ATOM 652 C CA . ILE A 1 90 ? 0.677 -9.608 -11.798 1.00 91.25 90 ILE A CA 1
ATOM 653 C C . ILE A 1 90 ? 1.876 -10.539 -12.005 1.00 91.25 90 ILE A C 1
ATOM 655 O O . ILE A 1 90 ? 1.686 -11.689 -12.391 1.00 91.25 90 ILE A O 1
ATOM 659 N N . GLU A 1 91 ? 3.095 -10.045 -11.753 1.00 90.50 91 GLU A N 1
ATOM 660 C CA . GLU A 1 91 ? 4.328 -10.844 -11.801 1.00 90.50 91 GLU A CA 1
ATOM 661 C C . GLU A 1 91 ? 4.273 -12.015 -10.812 1.00 90.50 91 GLU A C 1
ATOM 663 O O . GLU A 1 91 ? 4.637 -13.132 -11.180 1.00 90.50 91 GLU A O 1
ATOM 668 N N . ASP A 1 92 ? 3.776 -11.769 -9.595 1.00 91.94 92 ASP A N 1
ATOM 669 C CA . ASP A 1 92 ? 3.542 -12.795 -8.583 1.00 91.94 92 ASP A CA 1
ATOM 670 C C . ASP A 1 92 ? 2.189 -12.591 -7.869 1.00 91.94 92 ASP A C 1
ATOM 672 O O . ASP A 1 92 ? 2.067 -11.714 -7.003 1.00 91.94 92 ASP A O 1
ATOM 676 N N . PRO A 1 93 ? 1.162 -13.405 -8.187 1.00 90.06 93 PRO A N 1
ATOM 677 C CA . PRO A 1 93 ? -0.180 -13.248 -7.627 1.00 90.06 93 PRO A CA 1
ATOM 678 C C . PRO A 1 93 ? -0.250 -13.537 -6.119 1.00 90.06 93 PRO A C 1
ATOM 680 O O . PRO A 1 93 ? -1.230 -13.156 -5.477 1.00 90.06 93 PRO A O 1
ATOM 683 N N . ASP A 1 94 ? 0.778 -14.167 -5.544 1.00 92.62 94 ASP A N 1
ATOM 684 C CA . ASP A 1 94 ? 0.853 -14.486 -4.116 1.00 92.62 94 ASP A CA 1
ATOM 685 C C . ASP A 1 94 ? 1.364 -13.324 -3.267 1.00 92.62 94 ASP A C 1
ATOM 687 O O . ASP A 1 94 ? 1.049 -13.244 -2.077 1.00 92.62 94 ASP A O 1
ATOM 691 N N . SER A 1 95 ? 2.120 -12.402 -3.866 1.00 93.25 95 SER A N 1
ATOM 692 C CA . SER A 1 95 ? 2.784 -11.323 -3.136 1.00 93.25 95 SER A CA 1
ATOM 693 C C . SER A 1 95 ? 1.811 -10.318 -2.531 1.00 93.25 95 SER A C 1
ATOM 695 O O . SER A 1 95 ? 1.948 -9.972 -1.360 1.00 93.25 95 SER A O 1
ATOM 697 N N . LEU A 1 96 ? 0.798 -9.863 -3.279 1.00 92.06 96 LEU A N 1
ATOM 698 C CA . LEU A 1 96 ? -0.163 -8.888 -2.746 1.00 92.06 96 LEU A CA 1
ATOM 699 C C . LEU A 1 96 ? -1.001 -9.473 -1.596 1.00 92.06 96 LEU A C 1
ATOM 701 O O . LEU A 1 96 ? -1.061 -8.835 -0.543 1.00 92.06 96 LEU A O 1
ATOM 705 N N . PRO A 1 97 ? -1.629 -10.658 -1.734 1.00 90.81 97 PRO A N 1
ATOM 706 C CA . PRO A 1 97 ? -2.363 -11.259 -0.626 1.00 90.81 97 PRO A CA 1
ATOM 707 C C . PRO A 1 97 ? -1.481 -11.523 0.596 1.00 90.81 97 PRO A C 1
ATOM 709 O O . PRO A 1 97 ? -1.952 -11.361 1.718 1.00 90.81 97 PRO A O 1
ATOM 712 N N . ALA A 1 98 ? -0.212 -11.902 0.403 1.00 91.56 98 ALA A N 1
ATOM 713 C CA . ALA A 1 98 ? 0.703 -12.163 1.513 1.00 91.56 98 ALA A CA 1
ATOM 714 C C . ALA A 1 98 ? 1.073 -10.877 2.258 1.00 91.56 98 ALA A C 1
ATOM 716 O O . ALA A 1 98 ? 1.016 -10.846 3.484 1.00 91.56 98 ALA A O 1
ATOM 717 N N . MET A 1 99 ? 1.362 -9.803 1.521 1.00 92.94 99 MET A N 1
ATOM 718 C CA . MET A 1 99 ? 1.596 -8.476 2.088 1.00 92.94 99 MET A CA 1
ATOM 719 C C . MET A 1 99 ? 0.360 -7.964 2.836 1.00 92.94 99 MET A C 1
ATOM 721 O O . MET A 1 99 ? 0.477 -7.458 3.946 1.00 92.94 99 MET A O 1
ATOM 725 N N . LEU A 1 100 ? -0.840 -8.122 2.266 1.00 90.06 100 LEU A N 1
ATOM 726 C CA . LEU A 1 100 ? -2.083 -7.741 2.942 1.00 90.06 100 LEU A CA 1
ATOM 727 C C . LEU A 1 100 ? -2.329 -8.560 4.211 1.00 90.06 100 LEU A C 1
ATOM 729 O O . LEU A 1 100 ? -2.768 -7.987 5.202 1.00 90.06 100 LEU A O 1
ATOM 733 N N . ALA A 1 101 ? -2.036 -9.863 4.200 1.00 87.25 101 ALA A N 1
ATOM 734 C CA . ALA A 1 101 ? -2.140 -10.704 5.390 1.00 87.25 101 ALA A CA 1
ATOM 735 C C . ALA A 1 101 ? -1.202 -10.215 6.505 1.00 87.25 101 ALA A C 1
ATOM 737 O O . ALA A 1 101 ? -1.647 -10.046 7.633 1.00 87.25 101 ALA A O 1
ATOM 738 N N . GLU A 1 102 ? 0.054 -9.896 6.180 1.00 88.50 102 GLU A N 1
ATOM 739 C CA . GLU A 1 102 ? 1.000 -9.324 7.147 1.00 88.50 102 GLU A CA 1
ATOM 740 C C . GLU A 1 102 ? 0.532 -7.964 7.685 1.00 88.50 102 GLU A C 1
ATOM 742 O O . GLU A 1 102 ? 0.625 -7.700 8.880 1.00 88.50 102 GLU A O 1
ATOM 747 N N . LEU A 1 103 ? -0.013 -7.098 6.824 1.00 87.69 103 LEU A N 1
ATOM 748 C CA . LEU A 1 103 ? -0.540 -5.800 7.250 1.00 87.69 103 LEU A CA 1
ATOM 749 C C . LEU A 1 103 ? -1.768 -5.945 8.155 1.00 87.69 103 LEU A C 1
ATOM 751 O O . LEU A 1 103 ? -1.919 -5.154 9.088 1.00 87.69 103 LEU A O 1
ATOM 755 N N . LEU A 1 104 ? -2.641 -6.919 7.880 1.00 86.06 104 LEU A N 1
ATOM 756 C CA . LEU A 1 104 ? -3.795 -7.255 8.720 1.00 86.06 104 LEU A CA 1
ATOM 757 C C . LEU A 1 104 ? -3.371 -7.794 10.089 1.00 86.06 104 LEU A C 1
ATOM 759 O O . LEU A 1 104 ? -4.056 -7.518 11.063 1.00 86.06 104 LEU A O 1
ATOM 763 N N . ASP A 1 105 ? -2.233 -8.483 10.178 1.00 84.88 105 ASP A N 1
ATOM 764 C CA . ASP A 1 105 ? -1.621 -8.888 11.451 1.00 84.88 105 ASP A CA 1
ATOM 765 C C . ASP A 1 105 ? -0.850 -7.730 12.140 1.00 84.88 105 ASP A C 1
ATOM 767 O O . ASP A 1 105 ? -0.203 -7.936 13.168 1.00 84.88 105 ASP A O 1
ATOM 771 N N . GLY A 1 106 ? -0.899 -6.511 11.588 1.00 86.81 106 GLY A N 1
ATOM 772 C CA . GLY A 1 106 ? -0.215 -5.326 12.110 1.00 86.81 106 GLY A CA 1
ATOM 773 C C . GLY A 1 106 ? -0.973 -4.019 11.830 1.00 86.81 106 GLY A C 1
ATOM 774 O O . GLY A 1 106 ? -2.146 -3.906 12.182 1.00 86.81 106 GLY A O 1
ATOM 775 N N . PRO A 1 107 ? -0.355 -3.004 11.188 1.00 85.50 107 PRO A N 1
ATOM 776 C CA . PRO A 1 107 ? -0.887 -1.637 11.165 1.00 85.50 107 PRO A CA 1
ATOM 777 C C . PRO A 1 107 ? -2.251 -1.484 10.475 1.00 85.50 107 PRO A C 1
ATOM 779 O O . PRO A 1 107 ? -2.984 -0.544 10.787 1.00 85.50 107 PRO A O 1
ATOM 782 N N . LEU A 1 108 ? -2.609 -2.363 9.528 1.00 84.06 108 LEU A N 1
ATOM 783 C CA . LEU A 1 108 ? -3.955 -2.366 8.946 1.00 84.06 108 LEU A CA 1
ATOM 784 C C . LEU A 1 108 ? -4.967 -2.968 9.921 1.00 84.06 108 LEU A C 1
ATOM 786 O O . LEU A 1 108 ? -6.043 -2.397 10.081 1.00 84.06 108 LEU A O 1
ATOM 790 N N . GLY A 1 109 ? -4.618 -4.084 10.567 1.00 83.44 109 GLY A N 1
ATOM 791 C CA . GLY A 1 109 ? -5.439 -4.723 11.597 1.00 83.44 109 GLY A CA 1
ATOM 792 C C . GLY A 1 109 ? -5.743 -3.772 12.743 1.00 83.44 109 GLY A C 1
ATOM 793 O O . GLY A 1 109 ? -6.907 -3.479 12.996 1.00 83.44 109 GLY A O 1
ATOM 794 N N . ASP A 1 110 ? -4.704 -3.169 13.325 1.00 84.56 110 ASP A N 1
ATOM 795 C CA . ASP A 1 110 ? -4.825 -2.187 14.409 1.00 84.56 110 ASP A CA 1
ATOM 796 C C . ASP A 1 110 ? -5.759 -1.026 14.028 1.00 84.56 110 ASP A C 1
ATOM 798 O O . ASP A 1 110 ? -6.597 -0.569 14.811 1.00 84.56 110 ASP A O 1
ATOM 802 N N . ALA A 1 111 ? -5.632 -0.531 12.793 1.00 83.56 111 ALA A N 1
ATOM 803 C CA . ALA A 1 111 ? -6.438 0.572 12.294 1.00 83.56 111 ALA A CA 1
ATOM 804 C C . ALA A 1 111 ? -7.907 0.187 12.049 1.00 83.56 111 ALA A C 1
ATOM 806 O O . ALA A 1 111 ? -8.791 1.043 12.214 1.00 83.56 111 ALA A O 1
ATOM 807 N N . VAL A 1 112 ? -8.158 -1.061 11.639 1.00 80.88 112 VAL A N 1
ATOM 808 C CA . VAL A 1 112 ? -9.500 -1.640 11.534 1.00 80.88 112 VAL A CA 1
ATOM 809 C C . VAL A 1 112 ? -10.088 -1.783 12.930 1.00 80.88 112 VAL A C 1
ATOM 811 O O . VAL A 1 112 ? -11.131 -1.184 13.182 1.00 80.88 112 VAL A O 1
ATOM 814 N N . ASP A 1 113 ? -9.398 -2.454 13.849 1.00 81.31 113 ASP A N 1
ATOM 815 C CA . ASP A 1 113 ? -9.858 -2.729 15.213 1.00 81.31 113 ASP A CA 1
ATOM 816 C C . ASP A 1 113 ? -10.181 -1.450 15.992 1.00 81.31 113 ASP A C 1
ATOM 818 O O . ASP A 1 113 ? -11.229 -1.354 16.630 1.00 81.31 113 ASP A O 1
ATOM 822 N N . ALA A 1 114 ? -9.356 -0.407 15.861 1.00 82.62 114 ALA A N 1
ATOM 823 C CA . ALA A 1 114 ? -9.597 0.885 16.506 1.00 82.62 114 ALA A CA 1
ATOM 824 C C . ALA A 1 114 ? -10.887 1.592 16.033 1.00 82.62 114 ALA A C 1
ATOM 826 O O . ALA A 1 114 ? -11.409 2.468 16.730 1.00 82.62 114 ALA A O 1
ATOM 827 N N . ARG A 1 115 ? -11.396 1.263 14.838 1.00 76.25 115 ARG A N 1
ATOM 828 C CA . ARG A 1 115 ? -12.639 1.834 14.274 1.00 76.25 115 ARG A CA 1
ATOM 829 C C . ARG A 1 115 ? -13.807 0.867 14.296 1.00 76.25 115 ARG A C 1
ATOM 831 O O . ARG A 1 115 ? -14.957 1.310 14.211 1.00 76.25 115 ARG A O 1
ATOM 838 N N . ALA A 1 116 ? -13.526 -0.422 14.384 1.00 69.81 116 ALA A N 1
ATOM 839 C CA . ALA A 1 116 ? -14.525 -1.459 14.395 1.00 69.81 116 ALA A CA 1
ATOM 840 C C . ALA A 1 116 ? -15.403 -1.291 15.643 1.00 69.81 116 ALA A C 1
ATOM 842 O O . ALA A 1 116 ? -14.926 -1.204 16.772 1.00 69.81 116 ALA A O 1
ATOM 843 N N . ARG A 1 117 ? -16.726 -1.243 15.457 1.00 65.06 117 ARG A N 1
ATOM 844 C CA . ARG A 1 117 ? -17.690 -1.372 16.566 1.00 65.06 117 ARG A CA 1
ATOM 845 C C . ARG A 1 117 ? -18.070 -2.846 16.780 1.00 65.06 117 ARG A C 1
ATOM 847 O O . ARG A 1 117 ? -19.227 -3.137 17.062 1.00 65.06 117 ARG A O 1
ATOM 854 N N . GLY A 1 118 ? -17.101 -3.736 16.563 1.00 66.75 118 GLY A N 1
ATOM 855 C CA . GLY A 1 118 ? -17.249 -5.179 16.357 1.00 66.75 118 GLY A CA 1
ATOM 856 C C . GLY A 1 118 ? -16.297 -5.667 15.256 1.00 66.75 118 GLY A C 1
ATOM 857 O O . GLY A 1 118 ? -15.925 -4.877 14.392 1.00 66.75 118 GLY A O 1
ATOM 858 N N . GLY A 1 119 ? -15.868 -6.928 15.288 1.00 67.31 119 GLY A N 1
ATOM 859 C CA . GLY A 1 119 ? -14.946 -7.497 14.295 1.00 67.31 119 GLY A CA 1
ATOM 860 C C . GLY A 1 119 ? -15.594 -7.672 12.916 1.00 67.31 119 GLY A C 1
ATOM 861 O O . GLY A 1 119 ? -16.814 -7.597 12.777 1.00 67.31 119 GLY A O 1
ATOM 862 N N . ILE A 1 120 ? -14.802 -7.967 11.877 1.00 67.44 120 ILE A N 1
ATOM 863 C CA . ILE A 1 120 ? -15.347 -8.258 10.533 1.00 67.44 120 ILE A CA 1
ATOM 864 C C . ILE A 1 120 ? -16.340 -9.435 10.560 1.00 67.44 120 ILE A C 1
ATOM 866 O O . ILE A 1 120 ? -17.314 -9.462 9.808 1.00 67.44 120 ILE A O 1
ATOM 870 N N . ASP A 1 121 ? -16.146 -10.356 11.505 1.00 71.75 121 ASP A N 1
ATOM 871 C CA . ASP A 1 121 ? -17.062 -11.453 11.794 1.00 71.75 121 ASP A CA 1
ATOM 872 C C . ASP A 1 121 ? -18.441 -10.979 12.263 1.00 71.75 121 ASP A C 1
ATOM 874 O O . ASP A 1 121 ? -19.434 -11.645 11.982 1.00 71.75 121 ASP A O 1
ATOM 878 N N . ASP A 1 122 ? -18.547 -9.831 12.932 1.00 73.19 122 ASP A N 1
ATOM 879 C CA . ASP A 1 122 ? -19.827 -9.284 13.399 1.00 73.19 122 ASP A CA 1
ATOM 880 C C . ASP A 1 122 ? -20.673 -8.737 12.239 1.00 73.19 122 ASP A C 1
ATOM 882 O O . ASP A 1 122 ? -21.887 -8.573 12.367 1.00 73.19 122 ASP A O 1
ATOM 886 N N . MET A 1 123 ? -20.055 -8.513 11.074 1.00 71.31 123 MET A N 1
ATOM 887 C CA . MET A 1 123 ? -20.751 -8.142 9.838 1.00 71.31 123 MET A CA 1
ATOM 888 C C . MET A 1 123 ? -21.323 -9.355 9.090 1.00 71.31 123 MET A C 1
ATOM 890 O O . MET A 1 123 ? -22.133 -9.192 8.175 1.00 71.31 123 MET A O 1
ATOM 894 N N . LEU A 1 124 ? -20.914 -10.574 9.453 1.00 78.94 124 LEU A N 1
ATOM 895 C CA . LEU A 1 124 ? -21.373 -11.804 8.816 1.00 78.94 124 LEU A CA 1
ATOM 896 C C . LEU A 1 124 ? -22.624 -12.338 9.517 1.00 78.94 124 LEU A C 1
ATOM 898 O O . LEU A 1 124 ? -22.624 -12.555 10.731 1.00 78.94 124 LEU A O 1
ATOM 902 N N . ALA A 1 125 ? -23.666 -12.660 8.746 1.00 78.88 125 ALA A N 1
ATOM 903 C CA . ALA A 1 125 ? -24.814 -13.401 9.268 1.00 78.88 125 ALA A CA 1
ATOM 904 C C . ALA A 1 125 ? -24.359 -14.722 9.939 1.00 78.88 125 ALA A C 1
ATOM 906 O O . ALA A 1 125 ? -23.323 -15.279 9.550 1.00 78.88 125 ALA A O 1
ATOM 907 N N . PRO A 1 126 ? -25.088 -15.244 10.946 1.00 81.31 126 PRO A N 1
ATOM 908 C CA . PRO A 1 126 ? -24.693 -16.467 11.653 1.00 81.31 126 PRO A CA 1
ATOM 909 C C . PRO A 1 126 ? -24.475 -17.684 10.739 1.00 81.31 126 PRO A C 1
ATOM 911 O O . PRO A 1 126 ? -23.660 -18.551 11.044 1.00 81.31 126 PRO A O 1
ATOM 914 N N . ASP A 1 127 ? -25.178 -17.733 9.610 1.00 84.38 127 ASP A N 1
ATOM 915 C CA . ASP A 1 127 ? -25.147 -18.786 8.594 1.00 84.38 127 ASP A CA 1
ATOM 916 C C . ASP A 1 127 ? -24.310 -18.423 7.352 1.00 84.38 127 ASP A C 1
ATOM 918 O O . ASP A 1 127 ? -24.284 -19.177 6.378 1.00 84.38 127 ASP A O 1
ATOM 922 N N . ALA A 1 128 ? -23.602 -17.289 7.369 1.00 82.44 128 ALA A N 1
ATOM 923 C CA . ALA A 1 128 ? -22.804 -16.846 6.236 1.00 82.44 128 ALA A CA 1
ATOM 924 C C . ALA A 1 128 ? -21.721 -17.875 5.873 1.00 82.44 128 ALA A C 1
ATOM 926 O O . ALA A 1 128 ? -20.893 -18.262 6.702 1.00 82.44 128 ALA A O 1
ATOM 927 N N . LEU A 1 129 ? -21.671 -18.249 4.590 1.00 73.38 129 LEU A N 1
ATOM 928 C CA . LEU A 1 129 ? -20.706 -19.211 4.047 1.00 73.38 129 LEU A CA 1
ATOM 929 C C . LEU A 1 129 ? -19.245 -18.827 4.345 1.00 73.38 129 LEU A C 1
ATOM 931 O O . LEU A 1 129 ? -18.418 -19.707 4.588 1.00 73.38 129 LEU A O 1
ATOM 935 N N . ALA A 1 130 ? -18.941 -17.526 4.388 1.00 70.81 130 ALA A N 1
ATOM 936 C CA . ALA A 1 130 ? -17.619 -17.003 4.735 1.00 70.81 130 ALA A CA 1
ATOM 937 C C . ALA A 1 130 ? -17.094 -17.567 6.072 1.00 70.81 130 ALA A C 1
ATOM 939 O O . ALA A 1 130 ? -15.947 -17.994 6.131 1.00 70.81 130 ALA A O 1
ATOM 940 N N . ARG A 1 131 ? -17.950 -17.733 7.095 1.00 69.88 131 ARG A N 1
ATOM 941 C CA . ARG A 1 131 ? -17.565 -18.297 8.407 1.00 69.88 131 ARG A CA 1
ATOM 942 C C . ARG A 1 131 ? -17.108 -19.763 8.341 1.00 69.88 131 ARG A C 1
ATOM 944 O O . ARG A 1 131 ? -16.417 -20.252 9.234 1.00 69.88 131 ARG A O 1
ATOM 951 N N . VAL A 1 132 ? -17.533 -20.505 7.317 1.00 69.56 132 VAL A N 1
ATOM 952 C CA . VAL A 1 132 ? -17.128 -21.904 7.094 1.00 69.56 132 VAL A CA 1
ATOM 953 C C . VAL A 1 132 ? -15.854 -21.972 6.258 1.00 69.56 132 VAL A C 1
ATOM 955 O O . VAL A 1 132 ? -15.007 -22.825 6.526 1.00 69.56 132 VAL A O 1
ATOM 958 N N . LEU A 1 133 ? -15.720 -21.076 5.276 1.00 62.25 133 LEU A N 1
ATOM 959 C CA . LEU A 1 133 ? -14.574 -21.006 4.371 1.00 62.25 133 LEU A CA 1
ATOM 960 C C . LEU A 1 133 ? -13.315 -20.423 5.027 1.00 62.25 133 LEU A C 1
ATOM 962 O O . LEU A 1 133 ? -12.219 -20.821 4.643 1.00 62.25 133 LEU A O 1
ATOM 966 N N . ASP A 1 134 ? -13.446 -19.574 6.047 1.00 61.62 134 ASP A N 1
ATOM 967 C CA . ASP A 1 134 ? -12.295 -18.973 6.743 1.00 61.62 134 ASP A CA 1
ATOM 968 C C . ASP A 1 134 ? -11.680 -19.854 7.844 1.00 61.62 134 ASP A C 1
ATOM 970 O O . ASP A 1 134 ? -10.733 -19.464 8.530 1.00 61.62 134 ASP A O 1
ATOM 974 N N . ARG A 1 135 ? -12.178 -21.083 8.037 1.00 58.78 135 ARG A N 1
ATOM 975 C CA . ARG A 1 135 ? -11.601 -21.988 9.038 1.00 58.78 135 ARG A CA 1
ATOM 976 C C . ARG A 1 135 ? -10.123 -22.276 8.711 1.00 58.78 135 ARG A C 1
ATOM 978 O O . ARG A 1 135 ? -9.774 -22.505 7.556 1.00 58.78 135 ARG A O 1
ATOM 985 N N . PRO A 1 136 ? -9.242 -22.432 9.718 1.00 50.16 136 PRO A N 1
ATOM 986 C CA . PRO A 1 136 ? -7.817 -22.721 9.498 1.00 50.16 136 PRO A CA 1
ATOM 987 C C . PRO A 1 136 ? -7.529 -23.967 8.636 1.00 50.16 136 PRO A C 1
ATOM 989 O O . PRO A 1 136 ? -6.444 -24.105 8.082 1.00 50.16 136 PRO A O 1
ATOM 992 N N . ARG A 1 137 ? -8.499 -24.887 8.518 1.00 46.41 137 ARG A N 1
ATOM 993 C CA . ARG A 1 137 ? -8.421 -26.112 7.700 1.00 46.41 137 ARG A CA 1
ATOM 994 C C . ARG A 1 137 ? -8.978 -25.970 6.278 1.00 46.41 137 ARG A C 1
ATOM 996 O O . ARG A 1 137 ? -8.839 -26.906 5.499 1.00 46.41 137 ARG A O 1
ATOM 1003 N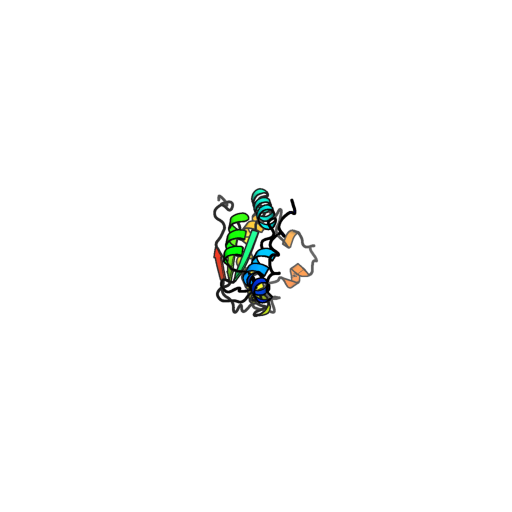 N . SER A 1 138 ? -9.598 -24.844 5.936 1.00 51.12 138 SER A N 1
ATOM 1004 C CA . SER A 1 138 ? -10.165 -24.552 4.614 1.00 51.12 138 SER A CA 1
ATOM 1005 C C . SER A 1 138 ? -9.352 -23.521 3.833 1.00 51.12 138 SER A C 1
ATOM 1007 O O . SER A 1 138 ? -9.861 -22.967 2.867 1.00 51.12 138 SER A O 1
ATOM 1009 N N . ARG A 1 139 ? -8.081 -23.297 4.196 1.00 56.53 139 ARG A N 1
ATOM 1010 C CA . ARG A 1 139 ? -7.103 -22.604 3.346 1.00 56.53 139 ARG A CA 1
ATOM 1011 C C . ARG A 1 139 ? -6.398 -23.641 2.451 1.00 56.53 139 ARG A C 1
ATOM 1013 O O . ARG A 1 139 ? -5.352 -24.150 2.849 1.00 56.53 139 ARG A O 1
ATOM 1020 N N . PRO A 1 140 ? -6.939 -24.009 1.267 1.00 57.44 140 PRO A N 1
ATOM 1021 C CA . PRO A 1 140 ? -6.287 -24.951 0.350 1.00 57.44 140 PRO A CA 1
ATOM 1022 C C . PRO A 1 140 ? -4.985 -24.391 -0.238 1.00 57.44 140 PRO A C 1
ATOM 1024 O O . PRO A 1 140 ? -4.243 -25.122 -0.888 1.00 57.44 140 PRO A O 1
ATOM 1027 N N . TYR A 1 141 ? -4.719 -23.102 -0.025 1.00 66.81 141 TYR A N 1
ATOM 1028 C CA . TYR A 1 141 ? -3.614 -22.374 -0.610 1.00 66.81 141 TYR A CA 1
ATOM 1029 C C . TYR A 1 141 ? -2.761 -21.737 0.486 1.00 66.81 141 TYR A C 1
ATOM 1031 O O . TYR A 1 141 ? -3.263 -20.993 1.331 1.00 66.81 141 TYR A O 1
ATOM 1039 N N . ARG A 1 142 ? -1.466 -22.059 0.488 1.00 78.62 142 ARG A N 1
ATOM 1040 C CA . ARG A 1 142 ? -0.459 -21.362 1.286 1.00 78.62 142 ARG A CA 1
ATOM 1041 C C . ARG A 1 142 ? 0.220 -20.373 0.353 1.00 78.62 142 ARG A C 1
ATOM 1043 O O . ARG A 1 142 ? 0.830 -20.817 -0.611 1.00 78.62 142 ARG A O 1
ATOM 1050 N N . LEU A 1 143 ? 0.122 -19.088 0.674 1.00 84.12 143 LEU A N 1
ATOM 1051 C CA . LEU A 1 143 ? 0.783 -18.029 -0.081 1.00 84.12 143 LEU A CA 1
ATOM 1052 C C . LEU A 1 143 ? 2.301 -18.250 -0.058 1.00 84.12 143 LEU A C 1
ATOM 1054 O O . LEU A 1 143 ? 2.880 -18.474 1.011 1.00 84.12 143 LEU A O 1
ATOM 1058 N N . GLN A 1 144 ? 2.927 -18.213 -1.228 1.00 90.19 144 GLN A N 1
ATOM 1059 C CA . GLN A 1 144 ? 4.372 -18.316 -1.418 1.00 90.19 144 GLN A CA 1
ATOM 1060 C C . GLN A 1 144 ? 4.874 -17.061 -2.139 1.00 90.19 144 GLN A C 1
ATOM 1062 O O . GLN A 1 144 ? 5.220 -17.132 -3.316 1.00 90.19 144 GLN A O 1
ATOM 1067 N N . PRO A 1 145 ? 4.904 -15.906 -1.450 1.00 92.06 145 PRO A N 1
ATOM 1068 C CA . PRO A 1 145 ? 5.303 -14.657 -2.077 1.00 92.06 145 PRO A CA 1
ATOM 1069 C C . PRO A 1 145 ? 6.757 -14.727 -2.552 1.00 92.06 145 PRO A C 1
ATOM 1071 O O . PRO A 1 145 ? 7.656 -15.117 -1.800 1.00 92.06 145 PRO A O 1
ATOM 1074 N N . HIS A 1 146 ? 6.996 -14.322 -3.796 1.00 94.19 146 HIS A N 1
ATOM 1075 C CA . HIS A 1 146 ? 8.347 -14.161 -4.329 1.00 94.19 146 HIS A CA 1
ATOM 1076 C C . HIS A 1 146 ? 8.941 -12.788 -3.984 1.00 94.19 146 HIS A C 1
ATOM 1078 O O . HIS A 1 146 ? 10.152 -12.668 -3.765 1.00 94.19 146 HIS A O 1
ATOM 1084 N N . HIS A 1 147 ? 8.105 -11.749 -3.913 1.00 96.44 147 HIS A N 1
ATOM 1085 C CA . HIS A 1 147 ? 8.556 -10.416 -3.543 1.00 96.44 147 HIS A CA 1
ATOM 1086 C C . HIS A 1 147 ? 8.770 -10.288 -2.035 1.00 96.44 147 HIS A C 1
ATOM 1088 O O . HIS A 1 147 ? 8.187 -11.001 -1.221 1.00 96.44 147 HIS A O 1
ATOM 1094 N N . ARG A 1 148 ? 9.639 -9.346 -1.676 1.00 96.62 148 ARG A N 1
ATOM 1095 C CA . ARG A 1 148 ? 9.880 -8.925 -0.297 1.00 96.62 148 ARG A CA 1
ATOM 1096 C C . ARG A 1 148 ? 9.443 -7.482 -0.150 1.00 96.62 148 ARG A C 1
ATOM 1098 O O . ARG A 1 148 ? 9.459 -6.738 -1.132 1.00 96.62 148 ARG A O 1
ATOM 1105 N N . TRP A 1 149 ? 9.079 -7.096 1.061 1.00 97.31 149 TRP A N 1
ATOM 1106 C CA . TRP A 1 149 ? 8.695 -5.727 1.347 1.00 97.31 149 TRP A CA 1
ATOM 1107 C C . TRP A 1 149 ? 9.177 -5.265 2.714 1.00 97.31 149 TRP A C 1
ATOM 1109 O O . TRP A 1 149 ? 9.476 -6.065 3.602 1.00 97.31 149 TRP A O 1
ATOM 1119 N N . THR A 1 150 ? 9.231 -3.948 2.867 1.00 96.81 150 THR A N 1
ATOM 1120 C CA . THR A 1 150 ? 9.456 -3.268 4.140 1.00 96.81 150 THR A CA 1
ATOM 1121 C C . THR A 1 150 ? 8.265 -2.381 4.469 1.00 96.81 150 THR A C 1
ATOM 1123 O O . THR A 1 150 ? 7.643 -1.806 3.575 1.00 96.81 150 THR A O 1
ATOM 1126 N N . VAL A 1 151 ? 7.944 -2.275 5.758 1.00 95.69 151 VAL A N 1
ATOM 1127 C CA . VAL A 1 151 ? 6.830 -1.464 6.257 1.00 95.69 151 VAL A CA 1
ATOM 1128 C C . VAL A 1 151 ? 7.385 -0.317 7.097 1.00 95.69 151 VAL A C 1
ATOM 1130 O O . VAL A 1 151 ? 8.006 -0.535 8.135 1.00 95.69 151 VAL A O 1
ATOM 1133 N N . GLU A 1 152 ? 7.148 0.910 6.647 1.00 94.75 152 GLU A N 1
ATOM 1134 C CA . GLU A 1 152 ? 7.452 2.149 7.361 1.00 94.75 152 GLU A CA 1
ATOM 1135 C C . GLU A 1 152 ? 6.138 2.719 7.910 1.00 94.75 152 GLU A C 1
ATOM 1137 O O . GLU A 1 152 ? 5.328 3.284 7.172 1.00 94.75 152 GLU A O 1
ATOM 1142 N N . VAL A 1 153 ? 5.891 2.526 9.206 1.00 87.81 153 VAL A N 1
ATOM 1143 C CA . VAL A 1 153 ? 4.660 2.989 9.865 1.00 87.81 153 VAL A CA 1
ATOM 1144 C C . VAL A 1 153 ? 4.683 4.512 10.009 1.00 87.81 153 VAL A C 1
ATOM 1146 O O . VAL A 1 153 ? 5.716 5.092 10.343 1.00 87.81 153 VAL A O 1
ATOM 1149 N N . ALA A 1 154 ? 3.542 5.166 9.780 1.00 80.38 154 ALA A N 1
ATOM 1150 C CA . ALA A 1 154 ? 3.413 6.604 9.995 1.00 80.38 154 ALA A CA 1
ATOM 1151 C C . ALA A 1 154 ? 3.676 6.983 11.464 1.00 80.38 154 ALA A C 1
ATOM 1153 O O . ALA A 1 154 ? 3.041 6.447 12.376 1.00 80.38 154 ALA A O 1
ATOM 1154 N N . GLU A 1 155 ? 4.568 7.946 11.706 1.00 66.25 155 GLU A N 1
ATOM 1155 C CA . GLU A 1 155 ? 4.761 8.490 13.052 1.00 66.25 155 GLU A CA 1
ATOM 1156 C C . GLU A 1 155 ? 3.493 9.236 13.510 1.00 66.25 155 GLU A C 1
ATOM 1158 O O . GLU A 1 155 ? 3.044 10.178 12.856 1.00 66.25 155 GLU A O 1
ATOM 1163 N N . GLY A 1 156 ? 2.913 8.813 14.643 1.00 56.88 156 GLY A N 1
ATOM 1164 C CA . GLY A 1 156 ? 1.763 9.477 15.276 1.00 56.88 156 GLY A CA 1
ATOM 1165 C C . GLY A 1 156 ? 0.413 8.749 15.204 1.00 56.88 156 GLY A C 1
ATOM 1166 O O . GLY A 1 156 ? -0.600 9.347 15.567 1.00 56.88 156 GLY A O 1
ATOM 1167 N N . GLY A 1 157 ? 0.363 7.479 14.780 1.00 46.50 157 GLY A N 1
ATOM 1168 C CA . GLY A 1 157 ? -0.822 6.634 14.997 1.00 46.50 157 GLY A CA 1
ATOM 1169 C C . GLY A 1 157 ? -1.163 6.524 16.495 1.00 46.50 157 GLY A C 1
ATOM 1170 O O . GLY A 1 157 ? -0.250 6.605 17.322 1.00 46.50 157 GLY A O 1
ATOM 1171 N N . PRO A 1 158 ? -2.448 6.392 16.884 1.00 38.47 158 PRO A N 1
ATOM 1172 C CA . PRO A 1 158 ? -2.829 6.368 18.290 1.00 38.47 158 PRO A CA 1
ATOM 1173 C C . PRO A 1 158 ? -2.089 5.237 19.005 1.00 38.47 158 PRO A C 1
ATOM 1175 O O . PRO A 1 158 ? -2.284 4.063 18.703 1.00 38.47 158 PRO A O 1
ATOM 1178 N N . VAL A 1 159 ? -1.238 5.605 19.962 1.00 37.34 159 VAL A N 1
ATOM 1179 C CA . VAL A 1 159 ? -0.690 4.664 20.935 1.00 37.34 159 VAL A CA 1
ATOM 1180 C C . VAL A 1 159 ? -1.881 4.162 21.740 1.00 37.34 159 VAL A C 1
ATOM 1182 O O . VAL A 1 159 ? -2.481 4.935 22.491 1.00 37.34 159 VAL A O 1
ATOM 1185 N N . ALA A 1 160 ? -2.243 2.892 21.566 1.00 36.97 160 ALA A N 1
ATOM 1186 C CA . ALA A 1 160 ? -3.108 2.213 22.514 1.00 36.97 160 ALA A CA 1
ATOM 1187 C C . ALA A 1 160 ? -2.419 2.298 23.882 1.00 36.97 160 ALA A C 1
ATOM 1189 O O . ALA A 1 160 ? -1.368 1.694 24.100 1.00 36.97 160 ALA A O 1
ATOM 1190 N N . GLN A 1 161 ? -2.949 3.140 24.769 1.00 29.91 161 GLN A N 1
ATOM 1191 C CA . GLN A 1 161 ? -2.548 3.094 26.166 1.00 29.91 161 GLN A CA 1
ATOM 1192 C C . GLN A 1 161 ? -3.164 1.839 26.801 1.00 29.91 161 GLN A C 1
ATOM 1194 O O . GLN A 1 161 ? -4.280 1.478 26.419 1.00 29.91 161 GLN A O 1
ATOM 1199 N N . PRO A 1 162 ? -2.421 1.167 27.697 1.00 38.06 162 PRO A N 1
ATOM 1200 C CA . PRO A 1 162 ? -2.843 -0.084 28.323 1.00 38.06 162 PRO A CA 1
ATOM 1201 C C . PRO A 1 162 ? -4.124 0.053 29.151 1.00 38.06 162 PRO A C 1
ATOM 1203 O O . PRO A 1 162 ? -4.386 1.161 29.678 1.00 38.06 162 PRO A O 1
#

pLDDT: mean 77.28, std 17.46, range [29.91, 97.69]

Sequence (162 aa):
MTPAPSPAWPPPSLGDRLRSLPSLPAAFVATIGDQGSDQRLRALREAGVPVIVGHSNRDLAIWYPFARGAAAAAGATLVTVDGAGHSWMIEDPDSLPAMLAELLDGPLGDAVDARARGGIDDMLAPDALARVLDRPRSRPYRLQPHHRWTVEVAEGGPVAQP

Foldseek 3Di:
DDDDDDDDDDDDDPVNVVVPPPDPLRVLVVVVPPVCLLVVLLVCQVVVNEDEQEEECPEPSDHPVVSVSSCVSNLYKYKYWYPDYRVLCVVFVLAVVVVVVVVCVDVVVVSCVVPDPDDPVVVADPPRPVVVCPPPVNCPDDRDDPIDIDIHHRPPDDDPDD

InterPro domains:
  IPR000073 Alpha/beta hydrolase fold-1 [PF12697] (28-94)
  IPR029058 Alpha/Beta hydrolase fold [G3DSA:3.40.50.1820] (1-106)
  IPR029058 Alpha/Beta hydrolase fold [SSF53474] (9-105)

Radius of gyration: 24.87 Å; chains: 1; bounding box: 39×84×75 Å